Protein AF-F3GNX0-F1 (afdb_monomer)

InterPro domains:
  IPR002925 Dienelactone hydrolase [PF01738] (2-43)
  IPR029058 Alpha/Beta hydrolase fold [G3DSA:3.40.50.1820] (1-43)
  IPR029058 Alpha/Beta hydrolase fold [SSF53474] (3-43)
  IPR051049 Dienelactone hydrolase-like enzyme [PTHR46623] (2-42)

Structure (mmCIF, N/CA/C/O backbone):
data_AF-F3GNX0-F1
#
_entry.id   AF-F3GNX0-F1
#
loop_
_atom_site.group_PDB
_atom_site.id
_atom_site.type_symbol
_atom_site.label_atom_id
_atom_site.label_alt_id
_atom_site.label_comp_id
_atom_site.label_asym_id
_atom_site.label_entity_id
_atom_site.label_seq_id
_atom_site.pdbx_PDB_ins_code
_atom_site.Cartn_x
_atom_site.Cartn_y
_atom_site.Cartn_z
_atom_site.occupancy
_atom_site.B_iso_or_equiv
_atom_site.auth_seq_id
_atom_site.auth_comp_id
_atom_site.auth_asym_id
_atom_site.auth_atom_id
_atom_site.pdbx_PDB_model_num
ATOM 1 N N . LYS A 1 1 ? -0.600 -7.471 21.196 1.00 83.06 1 LYS A N 1
ATOM 2 C CA . LYS A 1 1 ? -0.493 -6.231 20.386 1.00 83.06 1 LYS A CA 1
ATOM 3 C C . LYS A 1 1 ? -1.355 -6.419 19.150 1.00 83.06 1 LYS A C 1
ATOM 5 O O . LYS A 1 1 ? -1.316 -7.511 18.603 1.00 83.06 1 LYS A O 1
ATOM 10 N N . THR A 1 2 ? -2.111 -5.408 18.740 1.00 95.25 2 THR A N 1
ATOM 11 C CA . THR A 1 2 ? -2.972 -5.475 17.551 1.00 95.25 2 THR A CA 1
ATOM 12 C C . THR A 1 2 ? -2.198 -4.936 16.354 1.00 95.25 2 THR A C 1
ATOM 14 O O . THR A 1 2 ? -1.859 -3.756 16.351 1.00 95.25 2 THR A O 1
ATOM 17 N N . TYR A 1 3 ? -1.847 -5.795 15.394 1.00 97.38 3 TYR A N 1
ATOM 18 C CA . TYR A 1 3 ? -1.121 -5.413 14.179 1.00 97.38 3 TYR A CA 1
ATOM 19 C C . TYR A 1 3 ? -1.345 -6.432 13.058 1.00 97.38 3 TYR A C 1
ATOM 21 O O . TYR A 1 3 ? -1.661 -7.591 13.325 1.00 97.38 3 TYR A O 1
ATOM 29 N N . GLU A 1 4 ? -1.127 -5.996 11.821 1.00 97.94 4 GLU A N 1
ATOM 30 C CA . GLU A 1 4 ? -1.100 -6.835 10.624 1.00 97.94 4 GLU A CA 1
ATOM 31 C C . GLU A 1 4 ? 0.116 -6.455 9.772 1.00 97.94 4 GLU A C 1
ATOM 33 O O . GLU A 1 4 ? 0.532 -5.294 9.757 1.00 97.94 4 GLU A O 1
ATOM 38 N N . THR A 1 5 ? 0.681 -7.431 9.059 1.00 98.06 5 THR A N 1
ATOM 39 C CA . THR A 1 5 ? 1.814 -7.227 8.148 1.00 98.06 5 THR A CA 1
ATOM 40 C C . THR A 1 5 ? 1.528 -7.925 6.829 1.00 98.06 5 THR A C 1
ATOM 42 O O . THR A 1 5 ? 1.116 -9.083 6.814 1.00 98.06 5 THR A O 1
ATOM 45 N N . TYR A 1 6 ? 1.808 -7.240 5.724 1.00 98.44 6 TYR A N 1
ATOM 46 C CA . TYR A 1 6 ?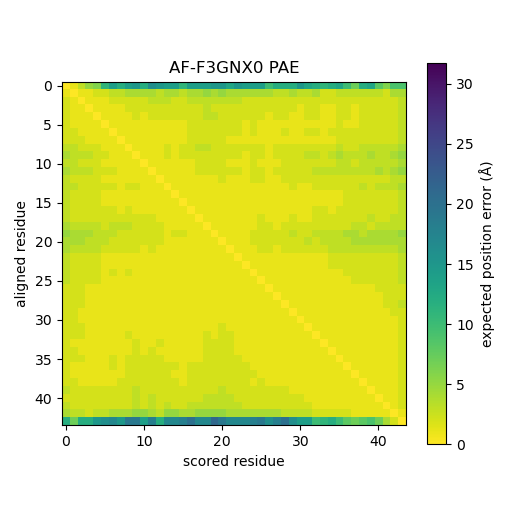 1.634 -7.766 4.376 1.00 98.44 6 TYR A CA 1
ATOM 47 C C . TYR A 1 6 ? 2.927 -7.601 3.581 1.00 98.44 6 TYR A C 1
ATOM 49 O O . TYR A 1 6 ? 3.530 -6.530 3.585 1.00 98.44 6 TYR A O 1
ATOM 57 N N . ILE A 1 7 ? 3.331 -8.663 2.886 1.00 98.50 7 ILE A N 1
ATOM 58 C CA . ILE A 1 7 ? 4.395 -8.630 1.881 1.00 98.50 7 ILE A CA 1
ATOM 59 C C . ILE A 1 7 ? 3.713 -8.668 0.515 1.00 98.50 7 ILE A C 1
ATOM 61 O O . ILE A 1 7 ? 2.831 -9.496 0.297 1.00 98.50 7 ILE A O 1
ATOM 65 N N . TYR A 1 8 ? 4.114 -7.774 -0.386 1.00 98.31 8 TYR A N 1
ATOM 66 C CA . TYR A 1 8 ? 3.599 -7.685 -1.752 1.00 98.31 8 TYR A CA 1
ATOM 67 C C . TYR A 1 8 ? 4.626 -8.329 -2.694 1.00 98.31 8 TYR A C 1
ATOM 69 O O . TYR A 1 8 ? 5.686 -7.738 -2.913 1.00 98.31 8 TYR A O 1
ATOM 77 N N . PRO A 1 9 ? 4.390 -9.556 -3.197 1.00 98.00 9 PRO A N 1
ATOM 78 C CA . PRO A 1 9 ? 5.369 -10.259 -4.022 1.00 98.00 9 PRO A CA 1
ATOM 79 C C . PRO A 1 9 ? 5.692 -9.477 -5.296 1.00 98.00 9 PRO A C 1
ATOM 81 O O . PRO A 1 9 ? 4.786 -9.008 -5.975 1.00 98.00 9 PRO A O 1
ATOM 84 N N . GLY A 1 10 ? 6.979 -9.338 -5.617 1.00 97.00 10 GLY A N 1
ATOM 85 C CA . GLY A 1 10 ? 7.443 -8.605 -6.803 1.00 97.00 10 GLY A CA 1
ATOM 86 C C . GLY A 1 10 ? 7.502 -7.081 -6.644 1.00 97.00 10 GLY A C 1
ATOM 87 O O . GLY A 1 10 ? 8.210 -6.430 -7.408 1.00 97.00 10 GLY A O 1
ATOM 88 N N . ALA A 1 11 ? 6.855 -6.513 -5.623 1.00 98.00 11 ALA A N 1
ATOM 89 C CA . ALA A 1 11 ? 6.914 -5.085 -5.345 1.00 98.00 11 ALA A CA 1
ATOM 90 C C . ALA A 1 11 ? 8.248 -4.702 -4.681 1.00 98.00 11 ALA A C 1
ATOM 92 O O . ALA A 1 11 ? 8.672 -5.303 -3.692 1.00 98.00 11 ALA A O 1
ATOM 93 N N . ASN A 1 12 ? 8.900 -3.663 -5.204 1.00 97.44 12 ASN A N 1
ATOM 94 C CA . ASN A 1 12 ? 10.116 -3.097 -4.619 1.00 97.44 12 ASN A CA 1
ATOM 95 C C . ASN A 1 12 ? 9.802 -1.980 -3.611 1.00 97.44 12 ASN A C 1
ATOM 97 O O . ASN A 1 12 ? 8.683 -1.468 -3.539 1.00 97.44 12 ASN A O 1
ATOM 101 N N . HIS A 1 13 ? 10.807 -1.554 -2.837 1.00 98.38 13 HIS A N 1
ATOM 102 C CA . HIS A 1 13 ? 10.653 -0.382 -1.971 1.00 98.38 13 HIS A CA 1
ATOM 103 C C . HIS A 1 13 ? 10.180 0.839 -2.782 1.00 98.38 13 HIS A C 1
ATOM 105 O O . HIS A 1 13 ? 10.761 1.180 -3.813 1.00 98.38 13 HIS A O 1
ATOM 111 N N . GLY A 1 14 ? 9.129 1.504 -2.297 1.00 98.19 14 GLY A N 1
ATOM 112 C CA . GLY A 1 14 ? 8.513 2.640 -2.981 1.00 98.19 14 GLY A CA 1
ATOM 113 C C . GLY A 1 14 ? 7.451 2.271 -4.022 1.00 98.19 14 GLY A C 1
ATOM 114 O O . GLY A 1 14 ? 7.096 3.139 -4.811 1.00 98.19 14 GLY A O 1
ATOM 115 N N . PHE A 1 15 ? 6.915 1.043 -4.012 1.00 98.69 15 PHE A N 1
ATOM 116 C CA . PHE A 1 15 ? 5.881 0.602 -4.963 1.00 98.69 15 PHE A CA 1
ATOM 117 C C . PHE A 1 15 ? 4.601 1.451 -4.976 1.00 98.69 15 PHE A C 1
ATOM 119 O O . PHE A 1 15 ? 3.873 1.444 -5.960 1.00 98.69 15 PHE A O 1
ATOM 126 N N . HIS A 1 16 ? 4.327 2.201 -3.906 1.00 98.81 16 HIS A N 1
ATOM 127 C CA . HIS A 1 16 ? 3.170 3.097 -3.819 1.00 98.81 16 HIS A CA 1
ATOM 128 C C . HIS A 1 16 ? 3.435 4.495 -4.420 1.00 98.81 16 HIS A C 1
ATOM 130 O O . HIS A 1 16 ? 2.518 5.301 -4.542 1.00 98.81 16 HIS A O 1
ATOM 136 N N . ASN A 1 17 ? 4.682 4.824 -4.772 1.00 98.69 17 ASN A N 1
ATOM 137 C CA . ASN A 1 17 ? 5.028 6.129 -5.331 1.00 98.69 17 ASN A CA 1
ATOM 138 C C . ASN A 1 17 ? 4.894 6.115 -6.863 1.00 98.69 17 ASN A C 1
ATOM 140 O O . ASN A 1 17 ? 5.802 5.656 -7.564 1.00 98.69 17 ASN A O 1
ATOM 144 N N . ASP A 1 18 ? 3.777 6.656 -7.347 1.00 98.44 18 ASP A N 1
ATOM 145 C CA . ASP A 1 18 ? 3.374 6.755 -8.758 1.00 98.44 18 ASP A CA 1
ATOM 146 C C . ASP A 1 18 ? 4.258 7.670 -9.624 1.00 98.44 18 ASP A C 1
ATOM 148 O O . ASP A 1 18 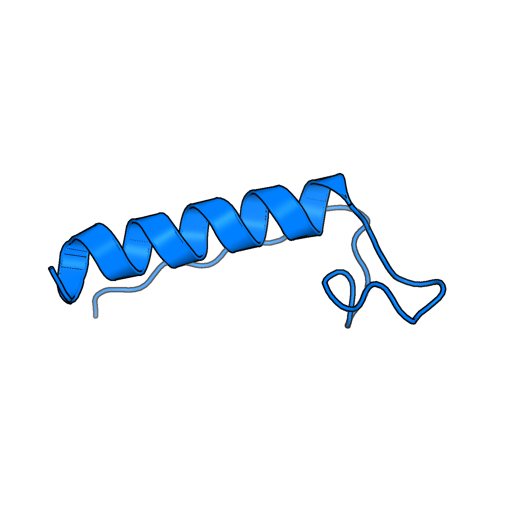? 4.279 7.536 -10.844 1.00 98.44 18 ASP A O 1
ATOM 152 N N . SER A 1 19 ? 5.073 8.536 -9.019 1.00 98.44 19 SER A N 1
ATOM 153 C CA . SER A 1 19 ? 6.044 9.377 -9.737 1.00 98.44 19 SER A CA 1
ATOM 154 C C . SER A 1 19 ? 7.347 8.652 -10.107 1.00 98.44 19 SER A C 1
ATOM 156 O O . SER A 1 19 ? 8.293 9.269 -10.603 1.00 98.44 19 SER A O 1
ATOM 158 N N . THR A 1 20 ? 7.447 7.348 -9.831 1.00 98.06 20 THR A N 1
ATOM 159 C CA . THR A 1 20 ? 8.700 6.597 -9.954 1.00 98.06 20 THR A CA 1
ATOM 160 C C . THR A 1 20 ? 8.549 5.341 -10.807 1.00 98.06 20 THR A C 1
ATOM 162 O O . THR A 1 20 ? 7.487 4.725 -10.797 1.00 98.06 20 THR A O 1
ATOM 165 N N . PRO A 1 21 ? 9.627 4.849 -11.451 1.00 98.00 21 PRO A N 1
ATOM 166 C CA . PRO A 1 21 ? 9.580 3.596 -12.215 1.00 98.00 21 PRO A CA 1
ATOM 167 C C . PRO A 1 21 ? 9.305 2.335 -11.380 1.00 98.00 21 PRO A C 1
ATOM 169 O O . PRO A 1 21 ? 9.218 1.245 -11.932 1.00 98.00 21 PRO A O 1
ATOM 172 N N . ARG A 1 22 ? 9.252 2.457 -10.048 1.00 98.31 22 ARG A N 1
ATOM 173 C CA . ARG A 1 22 ? 9.010 1.345 -9.118 1.00 98.31 22 ARG A CA 1
ATOM 174 C C . ARG A 1 22 ? 7.531 1.178 -8.789 1.00 98.31 22 ARG A C 1
ATOM 176 O O . ARG A 1 22 ? 7.206 0.251 -8.055 1.00 98.31 22 ARG A O 1
ATOM 183 N N . TYR A 1 23 ? 6.682 2.089 -9.266 1.00 98.50 23 TYR A N 1
ATOM 184 C CA . TYR A 1 23 ? 5.248 2.043 -9.045 1.00 98.50 23 TYR A CA 1
ATOM 185 C C . TYR A 1 23 ? 4.669 0.705 -9.506 1.00 98.50 23 TYR A C 1
ATOM 187 O O . TYR A 1 23 ?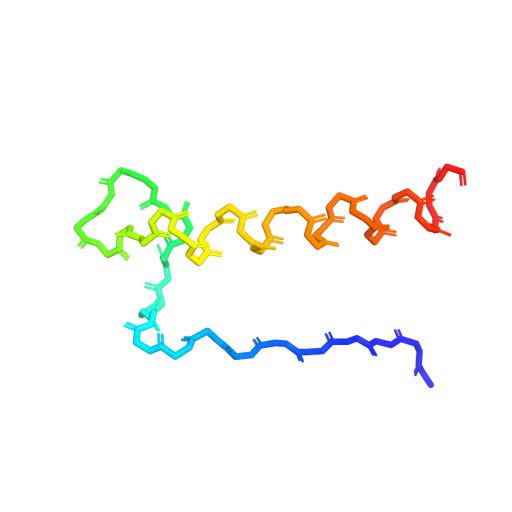 4.878 0.286 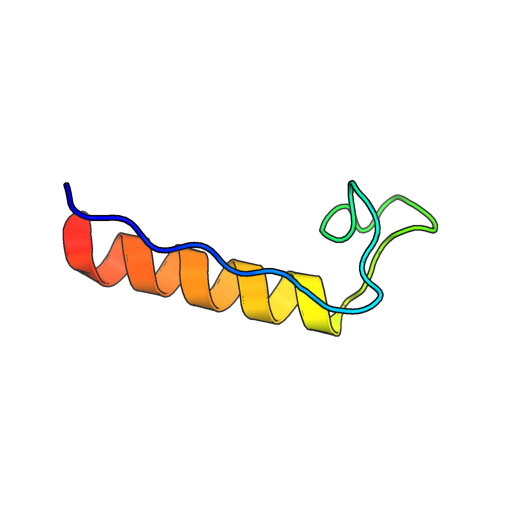-10.643 1.00 98.50 23 TYR A O 1
ATOM 195 N N . ASP A 1 24 ? 3.929 0.063 -8.611 1.00 98.69 24 ASP A N 1
ATOM 196 C CA . ASP A 1 24 ? 3.138 -1.125 -8.901 1.00 98.69 24 ASP A CA 1
ATOM 197 C C . ASP A 1 24 ? 1.688 -0.803 -8.542 1.00 98.69 24 ASP A C 1
ATOM 199 O O . ASP A 1 24 ? 1.324 -0.730 -7.366 1.00 98.69 24 ASP A O 1
ATOM 203 N N . GLU A 1 25 ? 0.865 -0.564 -9.562 1.00 98.44 25 GLU A N 1
ATOM 204 C CA . GLU A 1 25 ? -0.521 -0.129 -9.392 1.00 98.44 25 GLU A CA 1
ATOM 205 C C . GLU A 1 25 ? -1.361 -1.127 -8.589 1.00 98.44 25 GLU A C 1
ATOM 207 O O . GLU A 1 25 ? -2.165 -0.725 -7.743 1.00 98.44 25 GLU A O 1
ATOM 212 N N . ALA A 1 26 ? -1.166 -2.427 -8.821 1.00 98.56 26 ALA A N 1
ATOM 213 C CA . ALA A 1 26 ? -1.937 -3.468 -8.156 1.00 98.56 26 ALA A CA 1
ATOM 214 C C . A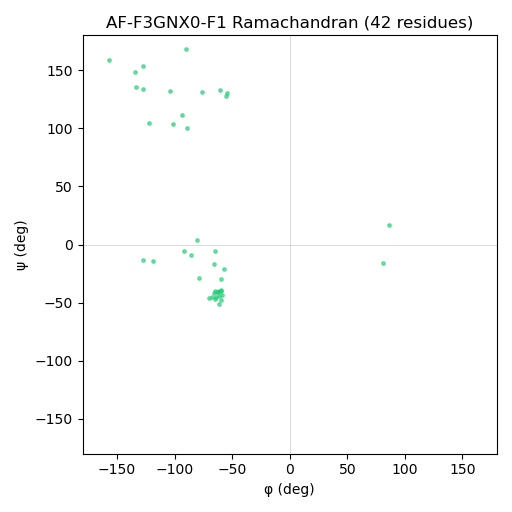LA A 1 26 ? -1.570 -3.554 -6.668 1.00 98.56 26 ALA A C 1
ATOM 216 O O . ALA A 1 26 ? -2.457 -3.576 -5.808 1.00 98.56 26 ALA A O 1
ATOM 217 N N . ALA A 1 27 ? -0.272 -3.548 -6.351 1.00 98.75 27 ALA A N 1
ATOM 218 C CA . ALA A 1 27 ? 0.199 -3.546 -4.972 1.00 98.75 27 ALA A CA 1
ATOM 219 C C . ALA A 1 27 ? -0.184 -2.249 -4.243 1.00 98.75 27 ALA A C 1
ATOM 221 O O . ALA A 1 27 ? -0.620 -2.307 -3.092 1.00 98.75 27 ALA A O 1
ATOM 222 N N . ALA A 1 28 ? -0.069 -1.093 -4.907 1.00 98.81 28 ALA A N 1
ATOM 223 C CA . ALA A 1 28 ? -0.420 0.208 -4.344 1.00 98.81 28 ALA A CA 1
ATOM 224 C C . ALA A 1 28 ? -1.907 0.284 -3.975 1.00 98.81 28 ALA A C 1
ATOM 226 O O . ALA A 1 28 ? -2.232 0.582 -2.826 1.00 98.81 28 ALA A O 1
ATOM 227 N N . LYS A 1 29 ? -2.805 -0.066 -4.906 1.00 98.75 29 LYS A N 1
ATOM 228 C CA . LYS A 1 29 ? -4.257 -0.063 -4.661 1.00 98.75 29 LYS A CA 1
ATOM 229 C C . LYS A 1 29 ? -4.644 -1.005 -3.524 1.00 98.75 29 LYS A C 1
ATOM 231 O O . LYS A 1 29 ? -5.322 -0.587 -2.592 1.00 98.75 29 LYS A O 1
ATOM 236 N N . LEU A 1 30 ? -4.131 -2.237 -3.533 1.00 98.75 30 LEU A N 1
ATOM 237 C CA . LEU A 1 30 ? -4.412 -3.207 -2.473 1.00 98.75 30 LEU A CA 1
ATOM 238 C C . LEU A 1 30 ? -3.904 -2.740 -1.098 1.00 98.75 30 LEU A C 1
ATOM 240 O 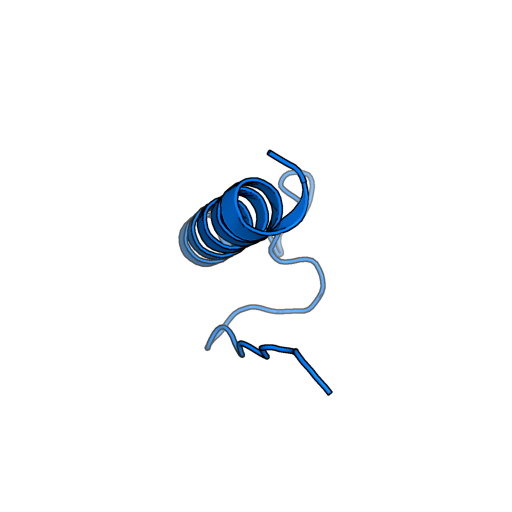O . LEU A 1 30 ? -4.577 -2.937 -0.084 1.00 98.75 30 LEU A O 1
ATOM 244 N N . ALA A 1 31 ? -2.714 -2.134 -1.046 1.00 98.81 31 ALA A N 1
ATOM 245 C CA . ALA A 1 31 ? -2.175 -1.568 0.187 1.00 98.81 31 ALA A CA 1
ATOM 246 C C . ALA A 1 31 ? -3.021 -0.396 0.698 1.00 98.81 31 ALA A C 1
ATOM 248 O O . ALA A 1 31 ? -3.259 -0.295 1.906 1.00 98.81 31 ALA A O 1
ATOM 249 N N . TRP A 1 32 ? -3.504 0.458 -0.204 1.00 98.81 32 TRP A N 1
ATOM 250 C CA . TRP A 1 32 ? -4.345 1.595 0.147 1.00 98.81 32 TRP A CA 1
ATOM 251 C C . TRP A 1 32 ? -5.719 1.161 0.663 1.00 98.81 32 TRP A C 1
ATOM 253 O O . TRP A 1 32 ? -6.130 1.608 1.733 1.00 98.81 32 TRP A O 1
ATOM 263 N N . ASP A 1 33 ? -6.372 0.206 -0.000 1.00 98.81 33 ASP A N 1
ATOM 264 C CA . ASP A 1 33 ? -7.666 -0.335 0.434 1.00 98.81 33 ASP A CA 1
AT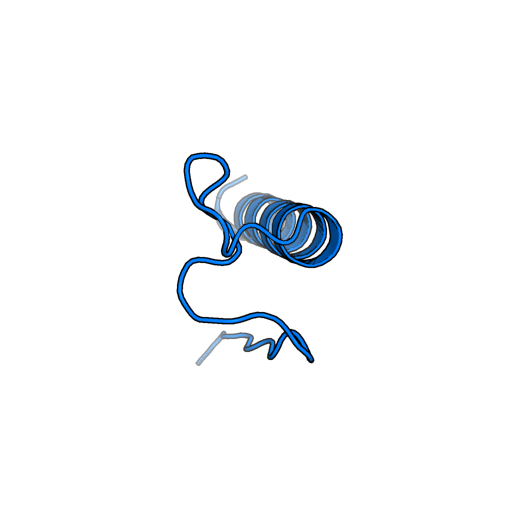OM 265 C C . ASP A 1 33 ? -7.584 -0.944 1.842 1.00 98.81 33 ASP A C 1
ATOM 267 O O . ASP A 1 33 ? -8.425 -0.669 2.702 1.00 98.81 33 ASP A O 1
ATOM 271 N N . ARG A 1 34 ? -6.524 -1.715 2.126 1.00 98.75 34 ARG A N 1
ATOM 272 C CA . ARG A 1 34 ? -6.253 -2.251 3.474 1.00 98.75 34 ARG A CA 1
ATOM 273 C C . ARG A 1 34 ? -6.032 -1.145 4.503 1.00 98.75 34 ARG A C 1
ATOM 275 O O . ARG A 1 34 ? -6.510 -1.259 5.629 1.00 98.75 34 ARG A O 1
ATOM 282 N N . THR A 1 35 ? -5.327 -0.083 4.122 1.00 98.62 35 THR A N 1
ATOM 283 C CA . THR A 1 35 ? -5.041 1.062 4.999 1.00 98.62 35 THR A CA 1
ATOM 284 C C . THR A 1 35 ? -6.325 1.803 5.369 1.00 98.62 35 THR A C 1
ATOM 286 O O . THR A 1 35 ? -6.577 2.044 6.549 1.00 98.62 35 THR A O 1
ATOM 289 N N . LEU A 1 36 ? -7.183 2.089 4.387 1.00 98.56 36 LEU A N 1
ATOM 290 C CA . LEU A 1 36 ? -8.495 2.692 4.627 1.00 98.56 36 LEU A CA 1
ATOM 291 C C . LEU A 1 36 ? -9.398 1.770 5.458 1.00 98.56 36 LEU A C 1
ATOM 293 O O . LEU A 1 36 ? -10.059 2.234 6.384 1.00 98.56 36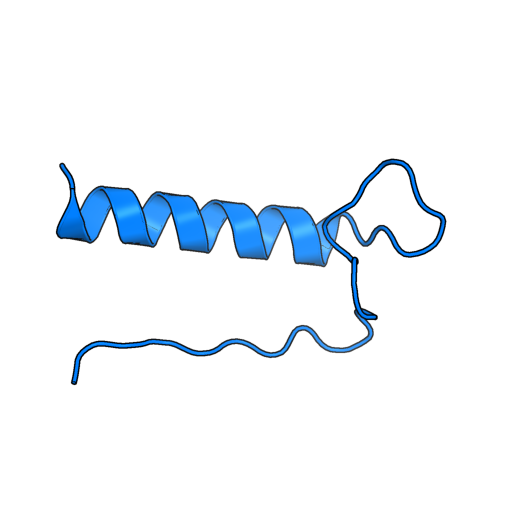 LEU A O 1
ATOM 297 N N . GLY A 1 37 ? -9.383 0.461 5.193 1.00 98.38 37 GLY A N 1
ATOM 298 C CA . GLY A 1 37 ? -10.096 -0.529 6.004 1.00 98.38 37 GLY A CA 1
ATOM 299 C C . GLY A 1 37 ? -9.632 -0.551 7.463 1.00 98.38 37 GLY A C 1
ATOM 300 O O . GLY A 1 37 ? -10.455 -0.637 8.375 1.00 98.38 37 GLY A O 1
ATOM 301 N N . TRP A 1 38 ? -8.327 -0.407 7.701 1.00 98.44 38 TRP A N 1
ATOM 302 C CA . TRP A 1 38 ? -7.776 -0.278 9.047 1.00 98.44 38 TRP A CA 1
ATOM 303 C C . TRP A 1 38 ? -8.267 1.000 9.734 1.00 98.44 38 TRP A C 1
ATOM 305 O O . TRP A 1 38 ? -8.717 0.944 10.876 1.00 98.44 38 TRP A O 1
ATOM 315 N N . PHE A 1 39 ? -8.254 2.141 9.042 1.00 98.31 39 PHE A N 1
ATOM 316 C CA . PHE A 1 39 ? -8.791 3.387 9.593 1.00 98.31 39 PHE A CA 1
ATOM 317 C C . PHE A 1 39 ? -10.284 3.291 9.906 1.00 98.31 39 PHE A C 1
ATOM 319 O O . PHE A 1 39 ? -10.679 3.646 11.012 1.00 98.31 39 PHE A O 1
ATOM 326 N N . ASN A 1 40 ? -11.092 2.716 9.015 1.00 98.19 40 ASN A N 1
ATOM 327 C CA . ASN A 1 40 ? -12.519 2.492 9.265 1.00 98.19 40 ASN A CA 1
ATOM 328 C C . ASN A 1 40 ? -12.781 1.608 10.493 1.00 98.1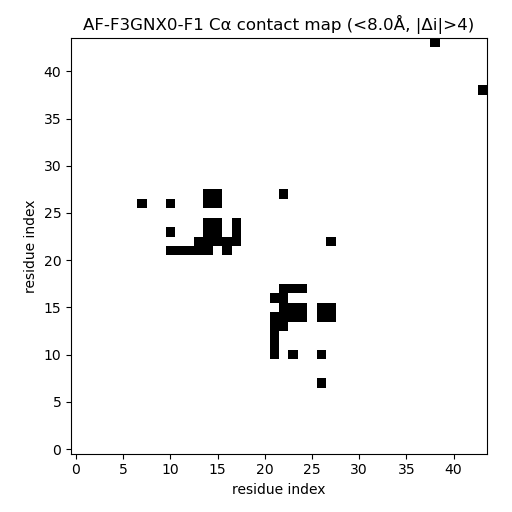9 40 ASN A C 1
ATOM 330 O O . ASN A 1 40 ? -13.814 1.746 11.131 1.00 98.19 40 ASN A O 1
ATOM 334 N N . LYS A 1 41 ? -11.867 0.689 10.826 1.00 97.38 41 LYS A N 1
ATOM 335 C CA . LYS A 1 41 ? -12.011 -0.209 11.979 1.00 97.38 41 LYS A CA 1
ATOM 336 C C . LYS A 1 41 ? -11.683 0.454 13.320 1.00 97.38 41 LYS A C 1
ATOM 338 O O . LYS A 1 41 ? -12.172 -0.013 14.346 1.00 97.38 41 LYS A O 1
ATOM 343 N N . TYR A 1 42 ? -10.806 1.458 13.331 1.00 97.19 42 TYR A N 1
ATOM 344 C CA . TYR A 1 42 ? -10.222 1.979 14.574 1.00 97.19 42 TYR A CA 1
ATOM 345 C C . TYR A 1 42 ? -10.350 3.493 14.779 1.00 97.19 42 TYR A C 1
ATOM 347 O O . TYR A 1 42 ? -10.064 3.956 15.881 1.00 97.19 42 TYR A O 1
ATOM 355 N N . LEU A 1 43 ? -10.721 4.268 13.757 1.00 95.94 43 LEU A N 1
ATOM 356 C CA . LEU A 1 43 ? -10.839 5.732 13.829 1.00 95.94 43 LEU A CA 1
ATOM 357 C C . LEU A 1 43 ? -12.257 6.253 13.557 1.00 95.94 43 LEU A C 1
ATOM 359 O O . LEU A 1 43 ? -12.510 7.426 13.830 1.00 95.94 43 LEU A O 1
ATOM 363 N N . VAL A 1 44 ? -13.144 5.414 13.016 1.00 78.12 44 VAL A N 1
ATOM 364 C CA . VAL A 1 44 ? -14.555 5.727 12.735 1.00 78.12 44 VAL A CA 1
ATOM 365 C C . VAL A 1 44 ? -15.448 4.927 13.671 1.00 78.12 44 VAL A C 1
ATOM 367 O O . VAL A 1 44 ? -15.108 3.752 13.933 1.00 78.12 44 VAL A O 1
#

Mean predicted aligned error: 2.14 Å

Foldseek 3Di:
DDDDDDDDPPQDPPCLPPVDPRPDPVVNVVVVVVVVVVCVVPVD

Nearest PDB structures (foldseek):
  4zv9-assembly5_E  TM=1.007E+00  e=5.438E-04  Escherichia coli O157:H7
  1zj4-assembly1_A  TM=9.599E-01  e=7.178E-01  Pseudomonas putida
  1zi9-assembly1_A  TM=9.531E-01  e=9.745E-01  Pseudomonas putida

Secondary structure (DSSP, 8-state):
--------TTPPTTTT-TTSTT--HHHHHHHHHHHHHHHHHHT-

Solvent-accessible surface area (backbone atoms only — not comparable to full-atom values): 2883 Å² total; per-residue (Å²): 135,94,83,86,86,84,85,59,86,93,60,52,92,58,20,69,42,77,94,43,97,48,41,34,69,68,59,29,51,57,53,49,54,52,50,52,52,50,42,56,70,74,76,99

pLDDT: mean 97.39, std 3.77, range [78.12, 98.81]

Organism: NCBI:txid629263

Radius of gyration: 11.99 Å; Cα contacts (8 Å, |Δi|>4): 26; chains: 1; bounding box: 25×20×33 Å

Sequence (44 aa):
KTYETYIYPGANHGFHNDSTPRYDEAAAKLAWDRTLGWFNKYLV